Protein AF-A0A2H0ATY1-F1 (afdb_monomer)

Mean predicted aligned error: 2.77 Å

Nearest PDB structures (foldseek):
  6xu3-assembly1_A  TM=6.196E-01  e=4.817E-01  Shinella sp. JR1-6
  8onn-assembly3_E-2  TM=6.998E-01  e=9.859E-01  Aminobacterium colombiense
  8onl-assembly1_A  TM=7.442E-01  e=1.313E+00  Amin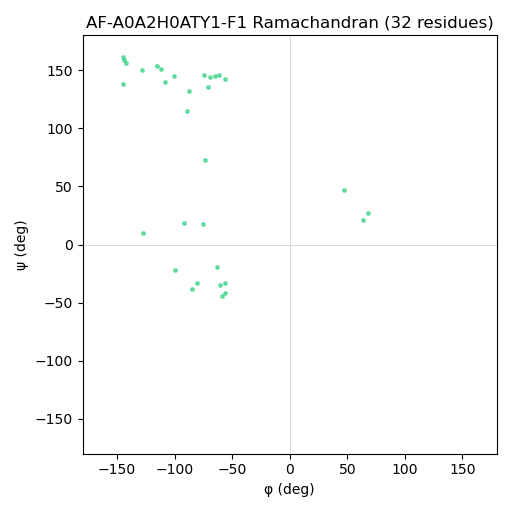obacterium colombiense
  8ahr-assembly1_B  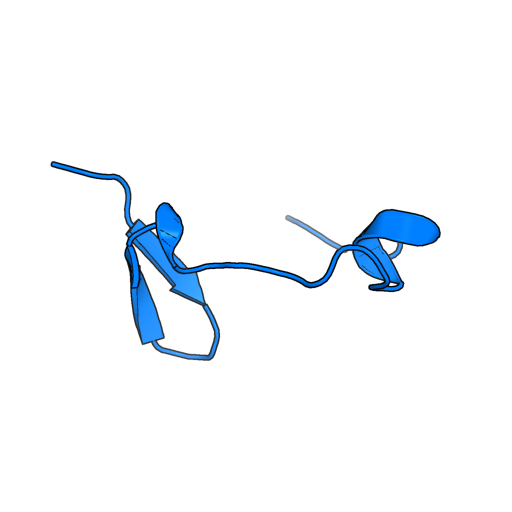TM=7.210E-01  e=1.749E+00  Aminobacterium colombiense
  9ijl-assembly1_A  TM=6.196E-01  e=1.222E+00  Mycolicibacterium neoaurum

Radius of gyration: 11.39 Å; Cα contacts (8 Å, |Δi|>4): 27; chains: 1; bounding box: 33×20×17 Å

Solvent-accessible surface area (backbone atoms only — not comparable to full-atom values): 2426 Å² total; per-residue (Å²): 129,85,60,69,38,82,50,96,95,40,79,44,49,46,92,71,69,73,77,66,76,90,32,58,46,72,73,68,63,67,66,82,87,135

Secondary structure (DSSP, 8-state):
---EEEETTEEEETTT----TT-HHHHS------

pLDDT: mean 96.02, std 3.77, range [80.62, 98.19]

Foldseek 3Di:
DADWDCAPNDIDGPVPRDDDCPDCCNPVVPDDDD

Sequence (34 aa):
MPPYAFFHKQFMPLSEAKIGILTHALHYGTACFD

Structure (mmCIF, N/CA/C/O backbone):
data_AF-A0A2H0ATY1-F1
#
_entry.id   AF-A0A2H0ATY1-F1
#
loop_
_atom_site.group_PDB
_atom_site.id
_atom_site.type_symbol
_atom_site.label_atom_id
_atom_site.label_alt_id
_atom_site.label_comp_id
_atom_site.label_asym_id
_atom_site.label_entity_id
_atom_site.label_seq_id
_atom_site.pdbx_PDB_ins_code
_atom_site.Cartn_x
_atom_site.Cartn_y
_atom_site.Cartn_z
_atom_site.occupancy
_atom_site.B_iso_or_equiv
_atom_site.auth_seq_id
_atom_site.auth_comp_id
_atom_site.auth_asym_id
_atom_site.auth_atom_id
_atom_site.pdbx_PDB_model_num
ATOM 1 N N . MET A 1 1 ? -24.253 1.585 -2.4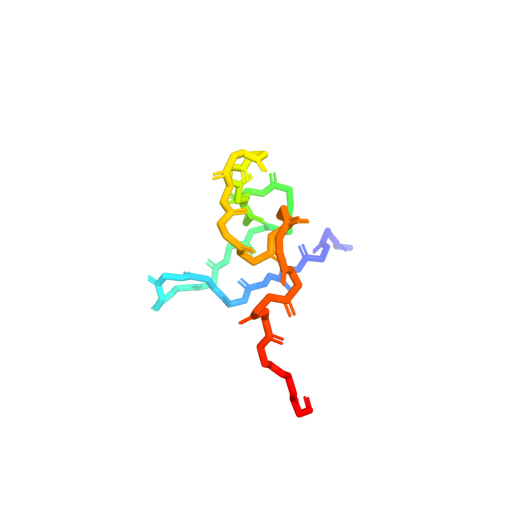29 1.00 80.62 1 MET A N 1
ATOM 2 C CA . MET A 1 1 ? -23.386 1.352 -1.251 1.00 80.62 1 MET A CA 1
ATOM 3 C C . MET A 1 1 ? -21.992 1.857 -1.587 1.00 80.62 1 MET A C 1
ATOM 5 O O . MET A 1 1 ? -21.575 1.618 -2.716 1.00 80.62 1 MET A O 1
ATOM 9 N N . PRO A 1 2 ? -21.303 2.584 -0.691 1.00 83.38 2 PRO A N 1
ATOM 10 C CA . PRO A 1 2 ? -19.910 2.957 -0.919 1.00 83.38 2 PRO A CA 1
ATOM 11 C C . PRO A 1 2 ? -19.036 1.696 -1.045 1.00 83.38 2 PRO A C 1
ATOM 13 O O . PRO A 1 2 ? -19.346 0.689 -0.403 1.00 83.38 2 PRO A O 1
ATOM 16 N N . PRO A 1 3 ? -17.985 1.714 -1.883 1.00 96.12 3 PRO A N 1
ATOM 17 C CA . PRO A 1 3 ? -17.089 0.573 -2.037 1.00 96.12 3 PRO A CA 1
ATOM 18 C C . PRO A 1 3 ? -1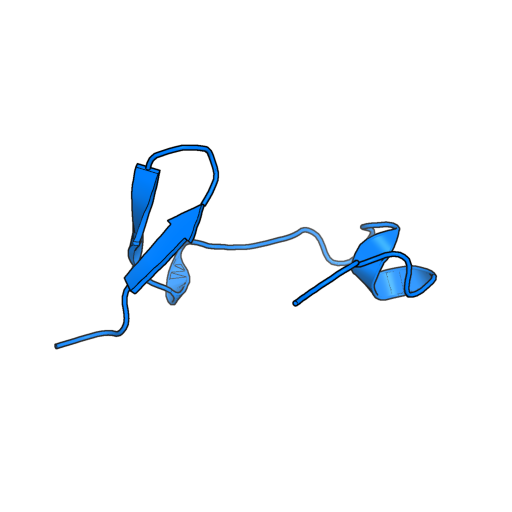6.317 0.299 -0.737 1.00 96.12 3 PRO A C 1
ATOM 20 O O . PRO A 1 3 ? -15.955 1.232 -0.019 1.00 96.12 3 PRO A O 1
ATOM 23 N N . TYR A 1 4 ? -16.059 -0.978 -0.450 1.00 96.69 4 TYR A N 1
ATOM 24 C CA . TYR A 1 4 ? -15.277 -1.449 0.699 1.00 96.69 4 TYR A CA 1
ATOM 25 C C . TYR A 1 4 ? -13.961 -2.075 0.231 1.00 96.69 4 TYR A C 1
ATOM 27 O O . TYR A 1 4 ? -13.892 -2.638 -0.860 1.00 96.69 4 TYR A O 1
ATOM 35 N N . ALA A 1 5 ? -12.938 -2.004 1.079 1.00 97.31 5 ALA A N 1
ATOM 36 C CA . ALA A 1 5 ? -11.638 -2.626 0.872 1.00 97.31 5 ALA A CA 1
ATOM 37 C C . ALA A 1 5 ? -11.246 -3.468 2.094 1.00 97.31 5 ALA A C 1
ATOM 39 O O . ALA A 1 5 ? -11.615 -3.153 3.229 1.00 97.31 5 ALA A O 1
ATOM 40 N N . PHE A 1 6 ? -10.474 -4.530 1.861 1.00 97.19 6 PHE A N 1
ATOM 41 C CA . PHE A 1 6 ? -9.786 -5.248 2.929 1.00 97.19 6 PHE A CA 1
ATOM 42 C C . PHE A 1 6 ? -8.418 -4.603 3.153 1.00 97.19 6 PHE A C 1
ATOM 44 O O . PHE A 1 6 ? -7.561 -4.622 2.272 1.00 97.19 6 PHE A O 1
ATOM 51 N N . PHE A 1 7 ? -8.217 -4.011 4.324 1.00 97.88 7 PHE A N 1
ATOM 52 C CA . PHE A 1 7 ? -6.997 -3.287 4.664 1.00 97.88 7 PHE A CA 1
ATOM 53 C C . PHE A 1 7 ? -6.678 -3.502 6.145 1.00 97.88 7 PHE A C 1
ATOM 55 O O . PHE A 1 7 ? -7.579 -3.536 6.976 1.00 97.88 7 PHE A O 1
ATOM 62 N N . HIS A 1 8 ? -5.406 -3.716 6.491 1.00 96.19 8 HIS A N 1
ATOM 63 C CA . HIS A 1 8 ? -4.980 -4.016 7.869 1.00 96.19 8 HIS A CA 1
ATOM 64 C C . HIS A 1 8 ? -5.810 -5.103 8.587 1.00 96.19 8 HIS A C 1
ATOM 66 O O . HIS A 1 8 ? -6.181 -4.952 9.747 1.00 96.19 8 HIS A O 1
ATOM 72 N N . LYS A 1 9 ? -6.060 -6.231 7.906 1.00 97.69 9 LYS A N 1
ATOM 73 C CA . LYS A 1 9 ? -6.794 -7.398 8.438 1.00 97.69 9 LYS A CA 1
ATOM 74 C C . LYS A 1 9 ? -8.265 -7.136 8.797 1.00 97.69 9 LYS A C 1
ATOM 76 O O . LYS A 1 9 ? -8.851 -7.904 9.555 1.00 97.69 9 LYS A O 1
ATOM 81 N N . GLN A 1 10 ? -8.871 -6.093 8.241 1.00 97.81 10 GLN A N 1
ATOM 82 C CA . GLN A 1 10 ? -10.277 -5.760 8.459 1.00 97.81 10 GLN A CA 1
ATOM 83 C C . GLN A 1 10 ? -10.921 -5.199 7.187 1.00 97.81 10 GLN A C 1
ATOM 85 O O . GLN A 1 10 ? -10.234 -4.706 6.291 1.00 97.81 10 GLN A O 1
ATOM 90 N N . PHE A 1 11 ? -12.248 -5.272 7.109 1.00 97.56 11 PHE A N 1
ATOM 91 C CA . PHE A 1 11 ? -13.019 -4.607 6.061 1.00 97.56 11 PHE A CA 1
ATOM 92 C C . PHE A 1 11 ? -13.354 -3.178 6.490 1.00 97.56 11 PHE A C 1
ATOM 94 O O . PHE A 1 11 ? -13.839 -2.967 7.599 1.00 97.56 11 PHE A O 1
ATOM 101 N N . MET A 1 12 ? -13.122 -2.209 5.606 1.00 96.56 12 MET A N 1
ATOM 102 C CA . MET A 1 12 ? -13.418 -0.791 5.843 1.00 96.56 12 MET A CA 1
ATOM 103 C C . MET A 1 12 ? -13.871 -0.093 4.551 1.00 96.56 12 MET A C 1
ATOM 105 O O . MET A 1 12 ? -13.610 -0.613 3.461 1.00 96.56 12 MET A O 1
ATOM 109 N N . PRO A 1 13 ? -14.538 1.073 4.623 1.00 97.38 13 PRO A N 1
ATOM 110 C CA . PRO A 1 13 ? -14.846 1.875 3.443 1.00 97.38 13 PRO A CA 1
ATOM 111 C C . PRO A 1 13 ? -13.580 2.231 2.653 1.00 97.38 13 PRO A C 1
ATOM 113 O O . PRO A 1 13 ? -12.545 2.558 3.233 1.00 97.38 13 PRO A O 1
ATOM 116 N N . LEU A 1 14 ? -13.659 2.239 1.320 1.00 97.00 14 LEU A N 1
ATOM 117 C CA . LEU A 1 14 ? -12.517 2.566 0.453 1.00 97.00 14 LEU A CA 1
ATOM 118 C C . LEU A 1 14 ? -11.911 3.941 0.777 1.00 97.00 14 LEU A C 1
ATOM 120 O O . LEU A 1 14 ? -10.702 4.122 0.692 1.00 97.00 14 LEU A O 1
ATOM 124 N N . SER A 1 15 ? -12.738 4.901 1.199 1.00 96.88 15 SER A N 1
ATOM 125 C CA . SER A 1 15 ? -12.297 6.234 1.623 1.00 96.88 15 SER A CA 1
ATOM 126 C C . SER A 1 15 ? -11.385 6.232 2.854 1.00 96.88 15 SER A C 1
ATOM 128 O O . SER A 1 15 ? -10.701 7.225 3.097 1.00 96.88 15 SER A O 1
ATOM 130 N N . GLU A 1 16 ? -11.389 5.160 3.646 1.00 97.25 16 GLU A N 1
ATOM 131 C CA . GLU A 1 16 ? -10.589 5.000 4.867 1.00 97.25 16 GLU A CA 1
ATOM 132 C C . GLU A 1 16 ? -9.321 4.165 4.642 1.00 97.25 16 GLU A C 1
ATOM 134 O O . GLU A 1 16 ? -8.344 4.341 5.371 1.00 97.25 16 GLU A O 1
ATOM 139 N N . ALA A 1 17 ? -9.290 3.329 3.599 1.00 97.25 17 ALA A N 1
ATOM 140 C CA . ALA A 1 17 ? -8.129 2.532 3.204 1.00 97.25 17 ALA A CA 1
ATOM 141 C C . ALA A 1 17 ? -7.036 3.405 2.555 1.00 97.25 17 ALA A C 1
ATOM 143 O O . ALA A 1 17 ? -6.835 3.405 1.340 1.00 97.25 17 ALA A O 1
ATOM 144 N N . LYS A 1 18 ? -6.346 4.201 3.377 1.00 96.94 18 LYS A N 1
ATOM 145 C CA . LYS A 1 18 ? -5.359 5.199 2.943 1.00 96.94 18 LYS A CA 1
ATOM 146 C C . LYS A 1 18 ? -3.926 4.698 3.114 1.00 96.94 18 LYS A C 1
ATOM 148 O O . LYS A 1 18 ? -3.592 4.065 4.111 1.00 96.94 18 LYS A O 1
ATOM 153 N N . ILE A 1 19 ? -3.057 5.095 2.186 1.00 96.69 19 ILE A N 1
ATOM 154 C CA . ILE A 1 19 ? -1.598 4.976 2.303 1.00 96.69 19 ILE A CA 1
ATOM 155 C C . ILE A 1 19 ? -0.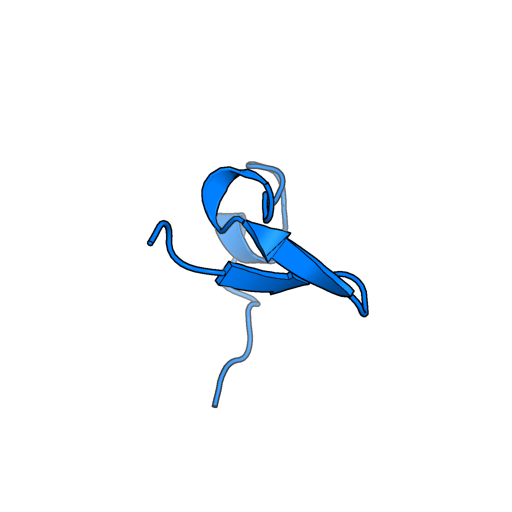957 6.365 2.345 1.00 96.69 19 ILE A C 1
ATOM 157 O O . ILE A 1 19 ? -1.509 7.335 1.825 1.00 96.69 19 ILE A O 1
ATOM 161 N N . GLY A 1 20 ? 0.215 6.471 2.969 1.00 97.50 20 GLY A N 1
ATOM 162 C CA . GLY A 1 20 ? 0.978 7.716 2.973 1.00 97.50 20 GLY A CA 1
ATOM 163 C C . GLY A 1 20 ? 1.541 8.033 1.588 1.00 97.50 20 GLY A C 1
ATOM 164 O O . GLY A 1 20 ? 1.991 7.130 0.877 1.00 9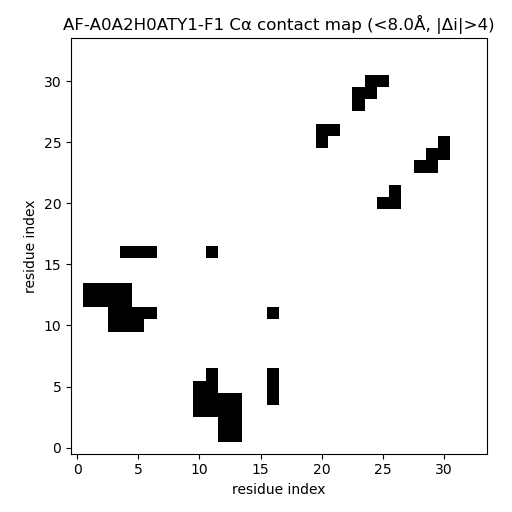7.50 20 GLY A O 1
ATOM 165 N N . ILE A 1 21 ? 1.585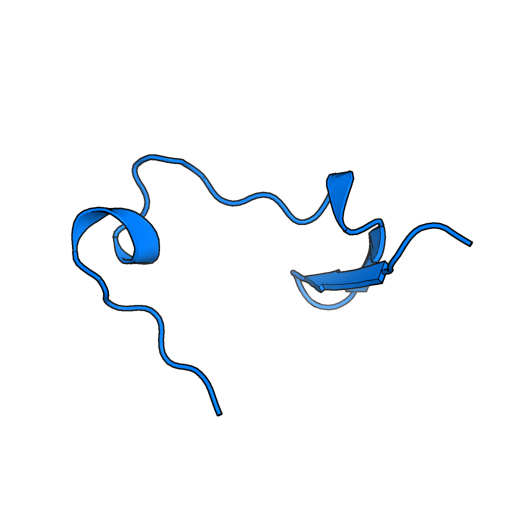 9.321 1.232 1.00 96.62 21 ILE A N 1
ATOM 166 C CA . ILE A 1 21 ? 2.200 9.744 -0.030 1.00 96.62 21 ILE A CA 1
ATOM 167 C C . ILE A 1 21 ? 3.666 9.307 -0.089 1.00 96.62 21 ILE A C 1
ATOM 169 O O . ILE A 1 21 ? 4.065 8.699 -1.067 1.00 96.62 21 ILE A O 1
ATOM 173 N N . LEU A 1 22 ? 4.432 9.475 0.994 1.00 97.38 22 LEU A N 1
ATOM 174 C CA . LEU A 1 22 ? 5.862 9.142 1.100 1.00 97.38 22 LEU A CA 1
ATOM 175 C C . LEU A 1 22 ? 6.165 7.636 1.234 1.00 97.38 22 LEU A C 1
ATOM 177 O O . LEU A 1 22 ? 7.244 7.250 1.678 1.00 97.38 22 LEU A O 1
ATOM 181 N N . THR A 1 23 ? 5.221 6.760 0.892 1.00 97.88 23 THR A N 1
ATOM 182 C CA . THR A 1 23 ? 5.461 5.313 0.926 1.00 97.88 23 THR A CA 1
ATOM 183 C C . THR A 1 23 ? 6.335 4.872 -0.244 1.00 97.88 23 THR A C 1
ATOM 185 O O . THR A 1 23 ? 6.221 5.388 -1.356 1.00 97.88 23 THR A O 1
ATOM 188 N N . HIS A 1 24 ? 7.176 3.861 -0.008 1.00 98.19 24 HIS A N 1
ATOM 189 C CA . HIS A 1 24 ? 8.046 3.295 -1.042 1.00 98.19 24 HIS A CA 1
ATOM 190 C C . HIS A 1 24 ? 7.243 2.713 -2.216 1.00 98.19 24 HIS A C 1
ATOM 192 O O . HIS A 1 24 ? 7.629 2.858 -3.372 1.00 98.19 24 HIS A O 1
ATOM 198 N N . ALA A 1 25 ? 6.075 2.135 -1.920 1.00 97.56 25 ALA A N 1
ATOM 199 C CA . ALA A 1 25 ? 5.137 1.644 -2.921 1.00 97.56 25 ALA A CA 1
ATOM 200 C C . ALA A 1 25 ? 4.727 2.735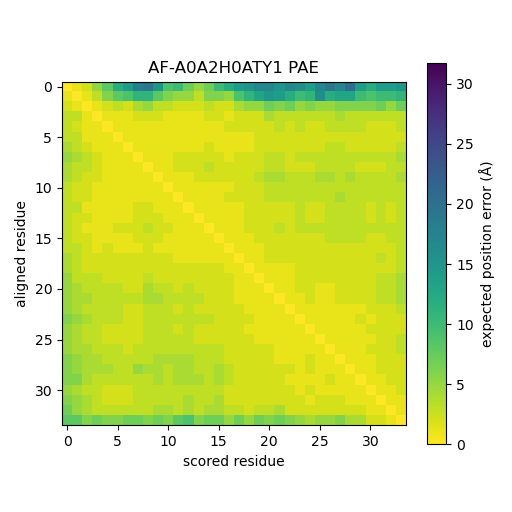 -3.927 1.00 97.56 25 ALA A C 1
ATOM 202 O O . ALA A 1 25 ? 4.691 2.461 -5.123 1.00 97.56 25 ALA A O 1
ATOM 203 N N . LEU A 1 26 ? 4.474 3.967 -3.459 1.00 97.31 26 LEU A N 1
ATOM 204 C CA . LEU A 1 26 ? 4.077 5.079 -4.325 1.00 97.31 26 LEU A CA 1
ATOM 205 C C . LEU A 1 26 ? 5.275 5.804 -4.959 1.00 97.31 26 LEU A C 1
ATOM 207 O O . LEU A 1 26 ? 5.199 6.195 -6.117 1.00 97.31 26 LEU A O 1
ATOM 211 N N . HIS A 1 27 ? 6.375 5.982 -4.223 1.00 97.44 27 HIS A N 1
ATOM 212 C CA . HIS A 1 27 ? 7.542 6.736 -4.705 1.00 97.44 27 HIS A CA 1
ATOM 213 C C . HIS A 1 27 ? 8.463 5.936 -5.626 1.00 97.44 27 HIS A C 1
ATOM 215 O O . HIS A 1 27 ? 9.073 6.501 -6.529 1.00 97.44 27 HIS A O 1
ATOM 221 N N . TYR A 1 28 ? 8.577 4.633 -5.390 1.00 97.44 28 TYR A N 1
ATOM 222 C CA . TYR A 1 28 ? 9.555 3.772 -6.053 1.00 97.44 28 TYR A CA 1
ATOM 223 C C . TYR A 1 28 ? 8.914 2.531 -6.688 1.00 97.44 28 TYR A C 1
ATOM 225 O O . TYR A 1 28 ? 9.624 1.629 -7.120 1.00 97.44 28 TYR A O 1
ATOM 233 N N . GLY A 1 29 ? 7.579 2.468 -6.748 1.00 96.12 29 GLY A N 1
ATOM 234 C CA . GLY A 1 29 ? 6.854 1.460 -7.527 1.00 96.12 29 GLY A CA 1
ATOM 235 C C . GLY A 1 29 ? 6.971 0.025 -7.009 1.00 96.12 29 GLY A C 1
ATOM 236 O O . GLY A 1 29 ? 6.854 -0.911 -7.788 1.00 96.12 29 GLY A O 1
ATOM 237 N N . THR A 1 30 ? 7.200 -0.182 -5.711 1.00 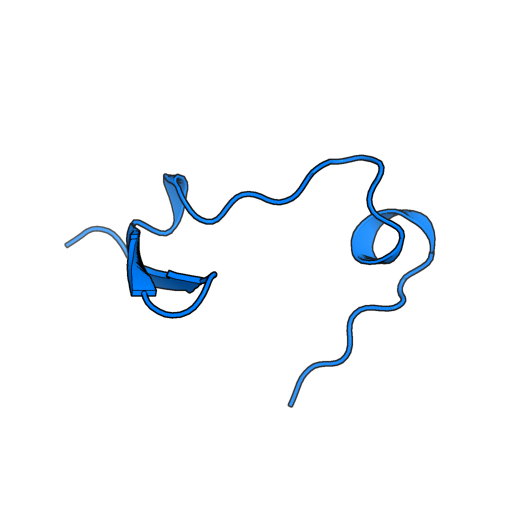97.94 30 THR A N 1
ATOM 238 C CA . THR A 1 30 ? 7.412 -1.531 -5.144 1.00 97.94 30 THR A CA 1
ATOM 239 C C . THR A 1 30 ? 6.150 -2.223 -4.643 1.00 97.94 30 THR A C 1
ATOM 241 O O . THR A 1 30 ? 6.235 -3.120 -3.805 1.00 97.94 30 THR A O 1
ATOM 244 N N . ALA A 1 31 ? 4.970 -1.781 -5.072 1.00 96.88 31 ALA A N 1
ATOM 245 C CA . ALA A 1 31 ? 3.754 -2.540 -4.817 1.00 96.88 31 ALA A CA 1
ATOM 246 C C . ALA A 1 31 ? 3.757 -3.811 -5.681 1.00 96.88 31 ALA A C 1
ATOM 248 O O . ALA A 1 31 ? 4.042 -3.740 -6.873 1.00 96.88 31 ALA A O 1
ATOM 249 N N . CYS A 1 32 ? 3.398 -4.951 -5.094 1.00 96.94 32 CYS A N 1
ATOM 250 C CA . CYS A 1 32 ? 3.112 -6.185 -5.826 1.00 96.94 32 CYS A CA 1
ATOM 251 C C . CYS A 1 32 ? 1.604 -6.449 -5.779 1.00 96.94 32 CYS A C 1
ATOM 253 O O . CYS A 1 32 ? 0.978 -6.230 -4.739 1.00 96.94 32 CYS A O 1
ATOM 255 N N . PHE A 1 33 ? 1.033 -6.910 -6.886 1.00 95.00 33 PHE A N 1
ATOM 256 C CA . PHE A 1 33 ? -0.387 -7.228 -7.034 1.00 95.00 33 PHE A CA 1
ATOM 257 C C . PHE A 1 33 ? -0.551 -8.484 -7.904 1.00 95.00 33 PHE A C 1
ATOM 259 O O . PHE A 1 33 ? 0.342 -8.788 -8.695 1.00 95.00 33 PHE A O 1
ATOM 266 N N . ASP A 1 34 ? -1.678 -9.176 -7.733 1.00 90.12 34 ASP A N 1
ATOM 267 C CA . ASP A 1 34 ? -2.173 -10.317 -8.524 1.00 90.12 34 ASP A CA 1
ATOM 268 C C . ASP A 1 34 ? -3.645 -10.055 -8.888 1.00 90.12 34 ASP A C 1
ATOM 270 O O . ASP A 1 34 ? -4.311 -9.321 -8.111 1.00 90.12 34 ASP A O 1
#